Protein AF-A0A520ALL0-F1 (afdb_monomer_lite)

Secondary structure (DSSP, 8-state):
-HHHHHHHHTT---B-TT--BT--EE-TTS-EEEEEE-TT--EEEEE---

Foldseek 3Di:
DVVLVVCVVVVFWKADPVRHIPDWDQDPVRWTWIWGADPVGDIDIDTPDD

pLDDT: mean 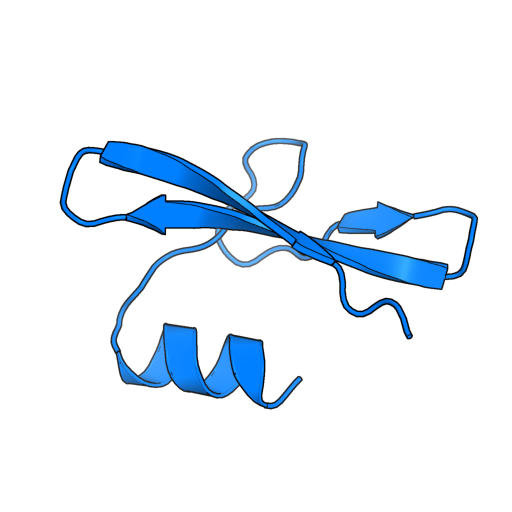92.09, std 4.91, range [67.88, 96.12]

Radius of gyration: 10.58 Å; chains: 1; bounding box: 28×24×26 Å

Structure (mmCIF, N/CA/C/O backbone):
data_AF-A0A520ALL0-F1
#
_entry.id   AF-A0A520ALL0-F1
#
loop_
_atom_site.group_PDB
_atom_site.id
_atom_site.type_symbol
_atom_site.label_atom_id
_atom_site.label_alt_id
_atom_site.label_comp_id
_atom_site.label_asym_id
_atom_site.label_entity_id
_atom_site.label_seq_id
_atom_site.pdbx_PDB_ins_code
_atom_site.Cartn_x
_atom_site.Cartn_y
_atom_site.Cartn_z
_atom_site.occupancy
_atom_site.B_iso_or_equiv
_atom_site.auth_seq_id
_atom_site.auth_comp_id
_atom_site.auth_asym_id
_atom_site.auth_atom_id
_atom_site.pdbx_PDB_model_num
ATOM 1 N N . ASP A 1 1 ? -2.154 -7.447 -7.450 1.00 72.56 1 ASP A N 1
ATOM 2 C CA . ASP A 1 1 ? -3.112 -6.335 -7.647 1.00 72.56 1 ASP A CA 1
ATOM 3 C C . ASP A 1 1 ? -4.486 -6.589 -7.031 1.00 72.56 1 ASP A C 1
ATOM 5 O O . ASP A 1 1 ? -5.001 -5.689 -6.378 1.00 72.56 1 ASP A O 1
ATOM 9 N N . ASP A 1 2 ? -5.068 -7.791 -7.134 1.00 88.25 2 ASP A N 1
ATOM 10 C CA . ASP A 1 2 ? -6.371 -8.074 -6.496 1.00 88.25 2 ASP A CA 1
ATOM 11 C C . ASP A 1 2 ? -6.377 -7.908 -4.972 1.00 88.25 2 ASP A C 1
ATOM 13 O O . ASP A 1 2 ? -7.383 -7.491 -4.403 1.00 88.25 2 ASP A O 1
ATOM 17 N N . PHE A 1 3 ? -5.254 -8.167 -4.298 1.00 89.38 3 PHE A N 1
ATOM 18 C CA . PHE A 1 3 ? -5.142 -7.936 -2.857 1.00 89.38 3 PHE A CA 1
ATOM 19 C C . PHE A 1 3 ? -5.265 -6.447 -2.491 1.00 89.38 3 PHE A C 1
ATOM 21 O O . PHE A 1 3 ? -6.093 -6.088 -1.660 1.00 89.38 3 PHE A O 1
ATOM 28 N N . ILE A 1 4 ? -4.535 -5.570 -3.187 1.00 90.31 4 ILE A N 1
ATOM 29 C CA . ILE A 1 4 ? -4.618 -4.107 -3.024 1.00 90.31 4 ILE A CA 1
ATOM 30 C C . ILE A 1 4 ? -6.049 -3.617 -3.274 1.00 90.31 4 ILE A C 1
ATOM 32 O O . ILE A 1 4 ? -6.579 -2.818 -2.506 1.00 90.31 4 ILE A O 1
ATOM 36 N N . LYS A 1 5 ? -6.715 -4.133 -4.319 1.00 91.81 5 LYS A N 1
ATOM 37 C CA . LYS A 1 5 ? -8.122 -3.803 -4.596 1.00 91.81 5 LYS A CA 1
ATOM 38 C C . LYS A 1 5 ? -9.037 -4.187 -3.432 1.00 91.81 5 LYS A C 1
ATOM 4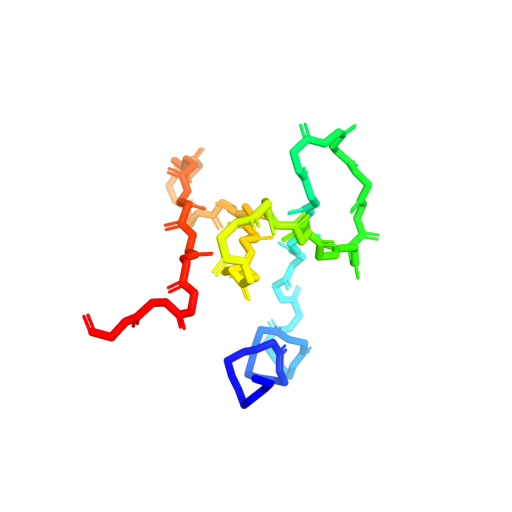0 O O . LYS A 1 5 ? -9.912 -3.402 -3.082 1.00 91.81 5 LYS A O 1
ATOM 45 N N . LYS A 1 6 ? -8.827 -5.354 -2.810 1.00 93.06 6 LYS A N 1
ATOM 46 C CA . LYS A 1 6 ? -9.586 -5.780 -1.621 1.00 93.06 6 LYS A CA 1
ATOM 47 C C . LYS A 1 6 ? -9.330 -4.866 -0.424 1.00 93.06 6 LYS A C 1
ATOM 49 O O . LYS A 1 6 ? -10.287 -4.522 0.263 1.00 93.06 6 LYS A O 1
ATOM 54 N N . LEU A 1 7 ? -8.080 -4.463 -0.186 1.00 92.19 7 LEU A N 1
ATOM 55 C CA . LEU A 1 7 ? -7.742 -3.515 0.882 1.00 92.19 7 LEU A CA 1
ATOM 56 C C . LEU A 1 7 ? -8.450 -2.174 0.664 1.00 92.19 7 LEU A C 1
ATOM 58 O O . LEU A 1 7 ? -9.160 -1.708 1.553 1.00 92.19 7 LEU A O 1
ATOM 62 N N . ASN A 1 8 ? -8.367 -1.627 -0.550 1.00 91.88 8 ASN A N 1
ATOM 63 C CA . ASN A 1 8 ? -9.038 -0.382 -0.920 1.00 91.88 8 ASN A CA 1
ATOM 64 C C . ASN A 1 8 ? -10.564 -0.479 -0.778 1.00 91.88 8 ASN A C 1
ATOM 66 O O . ASN A 1 8 ? -11.181 0.418 -0.212 1.00 91.88 8 ASN A O 1
ATOM 70 N N . ALA A 1 9 ? -11.176 -1.581 -1.227 1.00 94.88 9 ALA A N 1
ATOM 71 C CA . ALA A 1 9 ? -12.616 -1.809 -1.089 1.00 94.88 9 ALA A CA 1
ATOM 72 C C . ALA A 1 9 ? -13.068 -1.913 0.378 1.00 94.88 9 ALA A C 1
ATOM 74 O O . ALA A 1 9 ? -14.203 -1.575 0.698 1.00 94.88 9 ALA A O 1
ATOM 75 N N . LYS A 1 10 ? -12.179 -2.361 1.273 1.00 93.00 10 LYS A N 1
ATOM 76 C CA . LYS A 1 10 ? -12.411 -2.407 2.723 1.00 93.00 10 LYS A CA 1
ATOM 77 C C . LYS A 1 10 ? -11.988 -1.125 3.453 1.00 93.00 10 LYS A C 1
ATOM 79 O O . LYS A 1 10 ? -12.123 -1.067 4.670 1.00 93.00 10 LYS A O 1
ATOM 84 N N . GLY A 1 11 ? -11.463 -0.120 2.746 1.00 91.88 11 GLY A N 1
ATOM 85 C CA . GLY A 1 11 ? -10.941 1.110 3.352 1.00 91.88 11 GLY A CA 1
ATOM 86 C C . GLY A 1 11 ? -9.685 0.904 4.208 1.00 91.88 11 GLY A C 1
ATOM 87 O O . GLY A 1 11 ? -9.356 1.760 5.029 1.00 91.88 11 GLY A O 1
ATOM 88 N N . ILE A 1 12 ? -8.983 -0.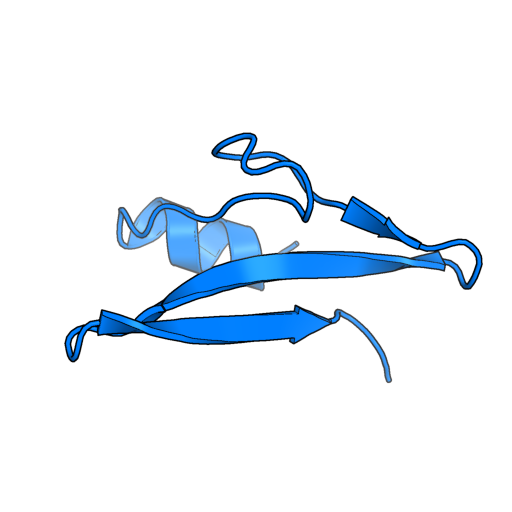220 4.039 1.00 92.38 12 ILE A N 1
ATOM 89 C CA . ILE A 1 12 ? -7.760 -0.532 4.780 1.00 92.38 12 ILE A CA 1
ATOM 90 C C . ILE A 1 12 ? -6.599 0.195 4.105 1.00 92.38 12 ILE A C 1
ATOM 92 O O . ILE A 1 12 ? -6.269 -0.074 2.948 1.00 92.38 12 ILE A O 1
ATOM 96 N N . LYS A 1 13 ? -5.978 1.121 4.837 1.00 94.06 13 LYS A N 1
ATOM 97 C CA . LYS A 1 13 ? -4.777 1.822 4.380 1.00 94.06 13 LYS A CA 1
ATOM 98 C C . LYS A 1 13 ? -3.577 0.884 4.459 1.00 94.06 13 LYS A C 1
ATOM 100 O O . LYS A 1 13 ? -3.403 0.187 5.454 1.00 94.06 13 LYS A O 1
ATOM 105 N N . PHE A 1 14 ? -2.750 0.922 3.427 1.00 95.50 14 PHE A N 1
ATOM 106 C CA . PHE A 1 14 ? -1.441 0.283 3.393 1.00 95.50 14 PHE A CA 1
ATOM 107 C C . PHE A 1 14 ? -0.387 1.318 3.006 1.00 95.50 14 PHE A C 1
ATOM 109 O O . PHE A 1 14 ? -0.729 2.386 2.493 1.00 95.50 14 PHE A O 1
ATOM 116 N N . GLU A 1 15 ? 0.876 1.002 3.232 1.00 96.12 15 GLU A N 1
ATOM 117 C CA . GLU A 1 15 ? 2.022 1.848 2.923 1.00 96.12 15 GLU A CA 1
ATOM 118 C C . GLU A 1 15 ? 3.204 1.036 2.390 1.00 96.12 15 GLU A C 1
ATOM 120 O O . GLU A 1 15 ? 3.242 -0.193 2.502 1.00 96.12 15 GLU A O 1
ATOM 125 N N . ASP A 1 16 ? 4.152 1.732 1.767 1.00 95.50 16 ASP A N 1
ATOM 126 C CA . ASP A 1 16 ? 5.449 1.159 1.422 1.00 95.50 16 ASP A CA 1
ATOM 127 C C . ASP A 1 16 ? 6.399 1.162 2.632 1.00 95.50 16 ASP A C 1
ATOM 129 O O . ASP A 1 16 ? 6.092 1.702 3.693 1.00 95.50 16 ASP A O 1
ATOM 133 N N . TRP A 1 17 ? 7.590 0.586 2.457 1.00 91.69 17 TRP A N 1
ATOM 134 C CA . TRP A 1 17 ? 8.652 0.587 3.471 1.00 91.69 17 TRP A CA 1
ATOM 135 C C . TRP A 1 17 ? 9.023 1.991 3.993 1.00 91.69 17 TRP A C 1
ATOM 137 O O . TRP A 1 17 ? 9.479 2.132 5.124 1.00 91.69 17 TRP A O 1
ATOM 147 N N . ALA A 1 18 ? 8.840 3.039 3.183 1.00 93.38 18 ALA A N 1
ATOM 148 C CA . ALA A 1 18 ? 9.142 4.416 3.563 1.00 93.38 18 ALA A CA 1
ATOM 149 C C . ALA A 1 18 ? 7.977 5.108 4.302 1.00 93.38 18 ALA A C 1
ATOM 151 O O . ALA A 1 18 ? 8.092 6.287 4.644 1.00 93.38 18 ALA A O 1
ATOM 152 N N . GLY A 1 19 ? 6.862 4.408 4.541 1.00 92.19 19 GLY A N 1
ATOM 153 C CA . GLY A 1 19 ? 5.667 4.949 5.191 1.00 92.19 19 GLY A CA 1
ATOM 154 C C . GLY A 1 19 ? 4.772 5.768 4.257 1.00 92.19 19 GLY A C 1
ATOM 155 O O . GLY A 1 19 ? 3.913 6.531 4.705 1.00 92.19 19 GLY A O 1
ATOM 156 N N . LYS A 1 20 ? 4.955 5.663 2.936 1.00 95.38 20 LYS A N 1
ATOM 157 C CA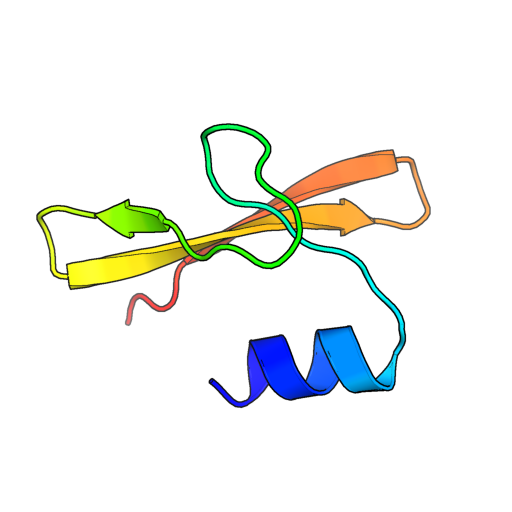 . LYS A 1 20 ? 4.105 6.360 1.972 1.00 95.38 20 LYS A CA 1
ATOM 158 C C . LYS A 1 20 ? 2.796 5.598 1.791 1.00 95.38 20 LYS A C 1
ATOM 160 O O . LYS A 1 20 ? 2.736 4.554 1.142 1.00 95.38 20 LYS A O 1
ATOM 165 N N . ILE A 1 21 ? 1.721 6.170 2.325 1.00 94.06 21 ILE A N 1
ATOM 166 C CA . ILE A 1 21 ? 0.368 5.612 2.226 1.00 94.06 21 ILE A CA 1
ATOM 167 C C . ILE A 1 21 ? -0.032 5.427 0.754 1.00 94.06 21 ILE A C 1
ATOM 169 O O . ILE A 1 21 ? 0.082 6.343 -0.062 1.00 94.06 21 ILE A O 1
ATOM 173 N N . GLY A 1 22 ? -0.528 4.235 0.426 1.00 92.56 22 GLY A N 1
ATOM 174 C CA . GLY A 1 22 ? -0.978 3.842 -0.907 1.00 92.56 22 GLY A CA 1
ATOM 175 C C . GLY A 1 22 ? 0.149 3.499 -1.883 1.00 92.56 22 GLY A C 1
ATOM 176 O O . GLY A 1 22 ? -0.136 3.166 -3.035 1.00 92.56 22 GLY A O 1
ATOM 177 N N . ALA A 1 23 ? 1.413 3.576 -1.457 1.00 93.88 23 ALA A N 1
ATOM 178 C CA . ALA A 1 23 ? 2.548 3.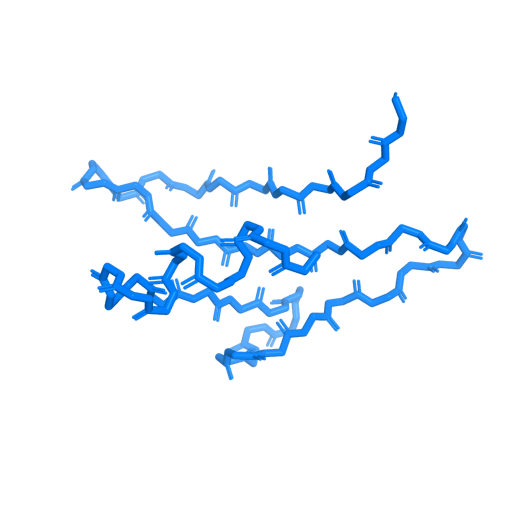167 -2.269 1.00 93.88 23 ALA A CA 1
ATOM 179 C C . ALA A 1 23 ? 2.867 1.679 -2.087 1.00 93.88 23 ALA A C 1
ATOM 181 O O . ALA A 1 23 ? 2.574 1.070 -1.061 1.00 93.88 23 ALA A O 1
ATOM 182 N N . ILE A 1 24 ? 3.464 1.099 -3.125 1.00 93.00 24 ILE A N 1
ATOM 183 C CA . ILE A 1 24 ? 3.949 -0.279 -3.143 1.00 93.00 24 ILE A CA 1
ATOM 184 C C . ILE A 1 24 ? 5.468 -0.206 -3.209 1.00 93.00 24 ILE A C 1
ATOM 186 O O . ILE A 1 24 ? 6.008 0.472 -4.086 1.00 93.00 24 ILE A O 1
ATOM 190 N N . ASN A 1 25 ? 6.153 -0.918 -2.320 1.00 94.88 25 ASN A N 1
ATOM 191 C CA . ASN A 1 25 ? 7.593 -1.080 -2.419 1.00 94.88 25 ASN A CA 1
ATOM 192 C C . ASN A 1 25 ? 7.902 -2.160 -3.467 1.00 94.88 25 ASN A C 1
ATOM 194 O O . ASN A 1 25 ? 7.412 -3.282 -3.357 1.00 94.88 25 ASN A O 1
ATOM 198 N N . LEU A 1 26 ? 8.661 -1.817 -4.509 1.00 93.44 26 LEU A N 1
ATOM 199 C CA . LEU A 1 26 ? 9.147 -2.788 -5.489 1.00 93.44 26 LEU A CA 1
ATOM 200 C C . LEU A 1 26 ? 10.585 -3.158 -5.132 1.00 93.44 26 LEU A C 1
ATOM 202 O O . LEU A 1 26 ? 11.491 -2.333 -5.251 1.00 93.44 26 LEU A O 1
ATOM 206 N N . ARG A 1 27 ? 10.777 -4.400 -4.700 1.00 92.69 27 ARG A N 1
ATOM 207 C CA . ARG A 1 27 ? 12.083 -4.947 -4.345 1.00 92.69 27 ARG A CA 1
ATOM 208 C C . ARG A 1 27 ? 12.903 -5.291 -5.592 1.00 92.69 27 ARG A C 1
ATOM 210 O O . ARG A 1 27 ? 12.376 -5.443 -6.693 1.00 92.69 27 ARG A O 1
ATOM 217 N N . VAL A 1 28 ? 14.215 -5.441 -5.402 1.00 92.06 28 VAL A N 1
ATOM 218 C CA . VAL A 1 28 ? 15.186 -5.755 -6.473 1.00 92.06 28 VAL A CA 1
ATOM 219 C C . VAL A 1 28 ? 14.963 -7.121 -7.130 1.00 92.06 28 VAL A C 1
ATOM 221 O O . VAL A 1 28 ? 15.386 -7.334 -8.261 1.00 92.06 28 VAL A O 1
ATOM 224 N N . ASP A 1 29 ? 14.287 -8.032 -6.433 1.00 91.12 29 ASP A N 1
ATOM 225 C CA . ASP A 1 29 ? 13.880 -9.361 -6.905 1.00 91.12 29 ASP A CA 1
ATOM 226 C C . ASP A 1 29 ? 12.551 -9.344 -7.690 1.00 91.12 29 ASP A C 1
ATOM 228 O O . ASP A 1 29 ? 12.118 -10.376 -8.197 1.00 91.12 29 ASP A O 1
ATOM 232 N N . GLY A 1 30 ? 11.911 -8.177 -7.829 1.00 91.06 30 GLY A N 1
ATOM 233 C CA . GLY A 1 30 ? 10.631 -8.009 -8.519 1.00 91.06 30 GLY A CA 1
ATOM 234 C C . GLY A 1 30 ? 9.400 -8.209 -7.630 1.00 91.06 30 GLY A C 1
ATOM 235 O O . GLY A 1 30 ? 8.273 -8.072 -8.118 1.00 91.06 30 GLY A O 1
ATOM 236 N N . VAL A 1 31 ? 9.586 -8.481 -6.335 1.00 92.75 31 VAL A N 1
ATOM 237 C CA . VAL A 1 31 ? 8.489 -8.622 -5.374 1.00 92.75 31 VAL A CA 1
ATOM 238 C C . VAL A 1 31 ? 7.925 -7.244 -5.008 1.00 92.75 31 VAL A C 1
ATOM 240 O O . VAL A 1 31 ? 8.636 -6.324 -4.607 1.00 92.75 31 VAL A O 1
ATOM 243 N N . LYS A 1 32 ? 6.610 -7.099 -5.144 1.00 92.94 32 LYS A N 1
ATOM 244 C CA . LYS A 1 32 ? 5.788 -6.022 -4.596 1.00 92.94 32 LYS A CA 1
ATOM 245 C C . LYS A 1 32 ? 5.494 -6.312 -3.128 1.00 92.94 32 LYS A C 1
ATOM 247 O O . LYS A 1 32 ? 4.838 -7.304 -2.804 1.00 92.94 32 LYS A O 1
ATOM 252 N N . GLN A 1 33 ? 5.912 -5.392 -2.279 1.00 94.62 33 GLN A N 1
ATOM 253 C CA . GLN A 1 33 ? 5.766 -5.443 -0.836 1.00 94.62 33 GLN A CA 1
ATOM 254 C C . GLN A 1 33 ? 4.922 -4.261 -0.351 1.00 94.62 33 GLN A C 1
ATOM 256 O O . GLN A 1 33 ? 5.061 -3.134 -0.837 1.00 94.62 33 GLN A O 1
ATOM 261 N N . ILE A 1 34 ? 4.034 -4.527 0.602 1.00 95.50 34 ILE A N 1
ATOM 262 C CA . ILE A 1 34 ? 3.238 -3.517 1.302 1.00 95.50 34 ILE A CA 1
ATOM 263 C C . ILE A 1 34 ? 3.161 -3.829 2.792 1.00 95.50 34 ILE A C 1
ATOM 265 O O . ILE A 1 34 ? 3.294 -4.983 3.205 1.00 95.50 34 ILE A O 1
ATOM 269 N N . TYR A 1 35 ? 2.843 -2.799 3.565 1.00 95.31 35 TYR A N 1
ATOM 270 C CA . TYR A 1 35 ? 2.665 -2.857 5.006 1.00 95.31 35 TYR A CA 1
ATOM 271 C C . TYR A 1 35 ? 1.302 -2.297 5.388 1.00 95.31 35 TYR A C 1
ATOM 273 O O . TYR A 1 35 ? 0.860 -1.291 4.839 1.00 95.31 35 TYR A O 1
ATOM 281 N N . PHE A 1 36 ? 0.611 -2.931 6.326 1.00 95.06 36 PHE A N 1
ATOM 282 C CA . PHE A 1 36 ? -0.605 -2.382 6.929 1.00 95.06 36 PHE A CA 1
ATOM 283 C C . PHE A 1 36 ? -0.786 -2.930 8.340 1.00 95.06 36 PHE A C 1
ATOM 285 O O . PHE A 1 36 ? -0.098 -3.869 8.739 1.00 95.06 36 PHE A O 1
ATOM 292 N N . LYS A 1 37 ? -1.707 -2.337 9.102 1.00 94.00 37 LYS A N 1
ATOM 293 C CA . LYS A 1 37 ? -2.024 -2.794 10.455 1.00 94.00 37 LYS A CA 1
ATOM 294 C C . LYS A 1 37 ? -3.276 -3.655 10.480 1.00 94.00 37 LYS A C 1
ATOM 296 O O . LYS A 1 37 ? -4.251 -3.350 9.790 1.00 94.00 37 LYS A O 1
ATOM 301 N N . ASP A 1 38 ? -3.247 -4.703 11.291 1.00 92.50 38 ASP A N 1
ATOM 302 C CA . ASP A 1 38 ? -4.450 -5.440 11.663 1.00 92.50 38 ASP A CA 1
ATOM 303 C C . ASP A 1 38 ? -5.297 -4.641 12.686 1.00 92.50 38 ASP A C 1
ATOM 305 O O . ASP A 1 38 ? -4.871 -3.577 13.154 1.00 92.50 38 ASP A O 1
ATOM 309 N N . PRO A 1 39 ? -6.517 -5.101 13.024 1.00 91.12 39 PRO A N 1
ATOM 310 C CA . PRO A 1 39 ? -7.363 -4.437 14.018 1.00 91.12 39 PRO A CA 1
ATOM 311 C C . PRO A 1 39 ? -6.742 -4.343 15.418 1.00 91.12 39 PRO A C 1
ATOM 313 O O . PRO A 1 39 ? -7.091 -3.433 16.168 1.00 91.12 39 PRO A O 1
ATOM 316 N N . ASP A 1 40 ? -5.820 -5.248 15.749 1.00 95.12 40 ASP A N 1
ATOM 317 C CA . ASP A 1 40 ? -5.111 -5.284 17.030 1.00 95.12 40 ASP A CA 1
ATOM 318 C C . ASP A 1 40 ? -3.884 -4.347 17.043 1.00 95.12 40 ASP A C 1
ATOM 320 O O . ASP A 1 40 ? -3.267 -4.120 18.084 1.00 95.12 40 ASP A O 1
ATOM 324 N N . GLY A 1 41 ? -3.552 -3.739 15.898 1.00 92.12 41 GLY A N 1
ATOM 325 C CA . GLY A 1 41 ? -2.473 -2.771 15.730 1.00 92.12 41 GLY A CA 1
ATOM 326 C C . GLY A 1 41 ? -1.118 -3.374 15.352 1.00 92.12 41 GLY A C 1
ATOM 327 O O . GLY A 1 41 ? -0.136 -2.628 15.275 1.00 92.12 41 GLY A O 1
ATOM 328 N N . HIS A 1 42 ? -1.044 -4.679 15.087 1.00 95.25 42 HIS A N 1
ATOM 329 C CA . HIS A 1 42 ? 0.164 -5.348 14.619 1.00 95.25 42 HIS A CA 1
ATOM 330 C C . HIS A 1 42 ? 0.455 -5.009 13.163 1.00 95.25 42 HIS A C 1
ATOM 332 O O . HIS A 1 42 ? -0.445 -4.919 12.328 1.00 95.25 42 HIS A O 1
ATOM 338 N N . TRP A 1 43 ? 1.740 -4.862 12.850 1.00 93.81 43 TRP A N 1
ATOM 339 C CA . TRP A 1 43 ? 2.194 -4.690 11.479 1.00 93.81 43 TRP A CA 1
ATOM 340 C C . TRP A 1 43 ? 2.194 -6.019 10.735 1.00 93.81 43 TRP A C 1
ATOM 342 O O . TRP A 1 43 ? 2.821 -6.988 11.160 1.00 93.81 43 TRP A O 1
ATOM 352 N N . LEU A 1 44 ? 1.520 -6.024 9.592 1.00 94.25 44 LEU A N 1
ATOM 353 C CA . LEU A 1 44 ? 1.523 -7.110 8.631 1.00 94.25 44 LEU A CA 1
ATOM 354 C C . LEU A 1 44 ? 2.298 -6.672 7.393 1.00 94.25 44 LEU A C 1
ATOM 356 O O . LEU A 1 44 ? 1.979 -5.657 6.770 1.00 94.25 44 LEU A O 1
ATOM 360 N N . GLU A 1 45 ? 3.298 -7.470 7.035 1.00 94.69 45 GLU A N 1
ATOM 361 C CA . GLU A 1 45 ? 4.007 -7.369 5.766 1.00 94.69 45 GLU A CA 1
ATOM 362 C C . GLU A 1 45 ? 3.386 -8.342 4.763 1.00 94.69 45 GLU A C 1
ATOM 364 O O . GLU A 1 45 ? 3.193 -9.522 5.062 1.0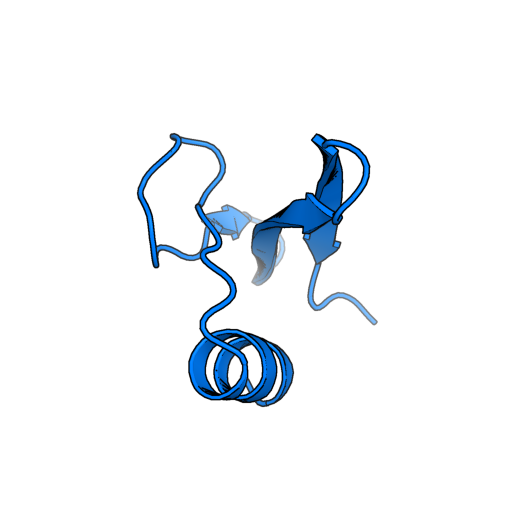0 94.69 45 GLU A O 1
ATOM 369 N N . VAL A 1 46 ? 3.085 -7.860 3.557 1.00 93.56 46 VAL A N 1
ATOM 370 C CA . VAL A 1 46 ? 2.586 -8.697 2.464 1.00 93.56 46 VAL A CA 1
ATOM 371 C C . VAL A 1 46 ? 3.478 -8.543 1.246 1.00 93.56 46 VAL A C 1
ATOM 373 O O . VAL A 1 46 ? 3.622 -7.448 0.707 1.00 93.56 46 VAL A O 1
ATOM 376 N N . ASN A 1 47 ? 4.005 -9.676 0.790 1.00 93.88 47 ASN A N 1
ATOM 377 C CA . ASN A 1 47 ? 4.821 -9.822 -0.407 1.00 93.88 47 ASN A CA 1
ATOM 378 C C . ASN A 1 47 ? 4.028 -10.599 -1.463 1.00 93.88 47 ASN A C 1
ATOM 380 O O . ASN A 1 47 ? 3.406 -11.609 -1.142 1.00 93.88 47 ASN A O 1
ATOM 384 N N . ASN A 1 48 ? 4.045 -10.164 -2.724 1.00 90.69 48 ASN A N 1
ATOM 385 C CA . ASN A 1 48 ? 3.415 -10.905 -3.827 1.00 90.69 48 ASN A CA 1
ATOM 386 C C . ASN A 1 48 ? 4.321 -12.013 -4.411 1.00 90.69 48 ASN A C 1
ATOM 388 O O . ASN A 1 48 ? 4.317 -12.232 -5.625 1.00 90.69 48 ASN A O 1
ATOM 392 N N . ASP A 1 49 ? 5.104 -12.663 -3.555 1.00 85.44 49 ASP A N 1
ATOM 393 C CA . ASP A 1 49 ? 6.004 -13.750 -3.935 1.00 85.44 49 ASP A CA 1
ATOM 394 C C . ASP A 1 49 ? 5.242 -15.083 -4.108 1.00 85.44 49 ASP A C 1
ATOM 396 O O . ASP A 1 49 ? 4.053 -15.171 -3.780 1.00 85.44 49 ASP A O 1
ATOM 400 N N . LYS A 1 50 ? 5.897 -16.086 -4.702 1.00 67.88 50 LYS A N 1
ATOM 401 C CA . LYS A 1 50 ? 5.284 -17.354 -5.132 1.00 67.88 50 LYS A CA 1
ATOM 402 C C . LYS A 1 50 ? 5.159 -18.409 -4.034 1.00 67.88 50 LYS A C 1
ATOM 404 O O . LYS A 1 50 ? 6.071 -18.504 -3.189 1.00 67.88 50 LYS A O 1
#

Sequence (50 aa):
DDFIKKLNAKGIKFEDWAGKIGAINLRVDGVKQIYFKDPDGHWLEVNNDK